Protein AF-A0A6P1CXG2-F1 (afdb_monomer_lite)

Sequence (90 aa):
MSDYIAAFAVAGSIAVLLLGLIYVLPYTFGEDEPPITERAPRMSVRMAHGVMQSHRRCSIESCPHKRDAYRTLVAVGAITPDQRAERYVR

Radius of gyration: 22.55 Å; chains: 1; bounding box: 45×24×68 Å

Foldseek 3Di:
DVVVVVVVVVVVVVVVVVVCCVPVVCVVVDDDDDPPPLPQQPDDLVVLVVQCVVCVVPDCVGDVSPVSSVSSCVSVVVDDDDPVVVVPVD

Secondary structure (DSSP, 8-state):
-HHHHHHHHHHHHHHHHHHHHHHHHHHHS-SS---TTS---SS-HHHHHHHHHHTTTS-TTT-HHHHHHHHHHHHTTSS---HHHHTT--

Organism: NCBI:txid135487

Structure (mmCIF, N/CA/C/O backbone):
data_AF-A0A6P1CXG2-F1
#
_entry.id   AF-A0A6P1CXG2-F1
#
loop_
_atom_site.group_PDB
_atom_site.id
_atom_site.type_symbol
_atom_site.label_atom_id
_atom_site.label_alt_id
_atom_site.label_comp_id
_atom_site.label_asym_id
_atom_site.label_entity_id
_atom_site.label_seq_id
_atom_site.pdbx_PDB_ins_code
_atom_site.Cartn_x
_atom_site.Cartn_y
_atom_site.Cartn_z
_atom_site.occupancy
_atom_site.B_iso_or_equiv
_atom_site.auth_seq_id
_atom_site.auth_comp_id
_atom_site.auth_asym_id
_atom_site.auth_atom_id
_atom_site.pdbx_PDB_model_num
ATOM 1 N N . MET A 1 1 ? 23.767 3.525 -43.835 1.00 61.78 1 MET A N 1
ATOM 2 C CA . MET A 1 1 ? 22.374 4.016 -43.663 1.00 61.78 1 MET A CA 1
ATOM 3 C C . MET A 1 1 ? 21.460 2.906 -43.145 1.00 61.78 1 MET A C 1
ATOM 5 O O . MET A 1 1 ? 20.711 3.159 -42.214 1.00 61.78 1 MET A O 1
ATOM 9 N N . SER A 1 2 ? 21.590 1.679 -43.664 1.00 73.69 2 SER A N 1
ATOM 10 C CA . SER A 1 2 ? 20.947 0.453 -43.156 1.00 73.69 2 SER A CA 1
ATOM 11 C C . SER A 1 2 ? 21.212 0.160 -41.674 1.00 73.69 2 SER A C 1
ATOM 13 O O . SER A 1 2 ? 20.285 -0.197 -40.955 1.00 73.69 2 SER A O 1
ATOM 15 N N . ASP A 1 3 ? 22.443 0.365 -41.200 1.00 79.50 3 ASP A N 1
ATOM 16 C CA . ASP A 1 3 ? 22.830 -0.008 -39.828 1.00 79.50 3 ASP A CA 1
ATOM 17 C C . ASP A 1 3 ? 22.129 0.845 -38.766 1.00 79.50 3 ASP A C 1
ATOM 19 O O . ASP A 1 3 ? 21.736 0.349 -37.713 1.00 79.50 3 ASP A O 1
ATOM 23 N N . TYR A 1 4 ? 21.883 2.121 -39.075 1.00 81.06 4 TYR A N 1
ATOM 24 C CA . TYR A 1 4 ? 21.117 3.009 -38.202 1.00 81.06 4 TYR A CA 1
ATOM 25 C C . TYR A 1 4 ? 19.647 2.591 -38.134 1.00 81.06 4 TYR A C 1
ATOM 27 O O . TYR A 1 4 ? 19.061 2.589 -37.056 1.00 81.06 4 TYR A O 1
ATOM 35 N N . ILE A 1 5 ? 19.060 2.181 -39.263 1.00 84.69 5 ILE A N 1
ATOM 36 C CA . ILE A 1 5 ? 17.668 1.712 -39.319 1.00 84.69 5 ILE A CA 1
ATOM 37 C C . ILE A 1 5 ? 17.505 0.439 -38.477 1.00 84.69 5 ILE A C 1
ATOM 39 O O . ILE A 1 5 ? 16.567 0.345 -37.687 1.00 84.69 5 ILE A O 1
ATOM 43 N N . ALA A 1 6 ? 18.446 -0.503 -38.588 1.00 86.38 6 ALA A N 1
ATOM 44 C CA . ALA A 1 6 ? 18.455 -1.714 -37.772 1.00 86.38 6 ALA A CA 1
ATOM 45 C C . ALA A 1 6 ? 18.596 -1.394 -36.274 1.00 86.38 6 ALA A C 1
ATOM 47 O O . ALA A 1 6 ? 17.846 -1.929 -35.458 1.00 86.38 6 ALA A O 1
ATOM 48 N N . ALA A 1 7 ? 19.493 -0.473 -35.909 1.00 87.56 7 ALA A N 1
ATOM 49 C CA . ALA A 1 7 ? 19.684 -0.060 -34.521 1.00 87.56 7 ALA A CA 1
ATOM 50 C C . ALA A 1 7 ? 18.416 0.565 -33.909 1.00 87.56 7 ALA A C 1
ATOM 52 O O . ALA A 1 7 ? 18.033 0.202 -32.797 1.00 87.56 7 ALA A O 1
ATOM 53 N N . PHE A 1 8 ? 17.724 1.450 -34.637 1.00 89.88 8 PHE A N 1
ATOM 54 C CA . PHE A 1 8 ? 16.469 2.047 -34.163 1.00 89.88 8 PHE A CA 1
ATOM 55 C C . PHE A 1 8 ? 15.337 1.027 -34.051 1.00 89.88 8 PHE A C 1
ATOM 57 O O . PHE A 1 8 ? 14.570 1.079 -33.090 1.00 89.88 8 PHE A O 1
ATOM 64 N N . ALA A 1 9 ? 15.246 0.083 -34.990 1.00 92.44 9 ALA A N 1
ATOM 65 C CA . ALA A 1 9 ? 14.245 -0.974 -34.933 1.00 92.44 9 ALA A CA 1
ATOM 66 C C . ALA A 1 9 ? 14.441 -1.856 -33.690 1.00 92.44 9 ALA A C 1
ATOM 68 O O . ALA A 1 9 ? 13.493 -2.080 -32.936 1.00 92.44 9 ALA A O 1
ATOM 69 N N . VAL A 1 10 ? 15.673 -2.300 -33.421 1.00 93.12 10 VAL A N 1
ATOM 70 C CA . VAL A 1 10 ? 15.987 -3.115 -32.236 1.00 93.12 10 VAL A CA 1
ATOM 71 C C . VAL A 1 10 ? 15.745 -2.331 -30.946 1.00 93.12 10 VAL A C 1
ATOM 73 O O . VAL A 1 10 ? 15.052 -2.824 -30.057 1.00 93.12 10 VAL A O 1
ATOM 76 N N . ALA A 1 11 ? 16.241 -1.095 -30.852 1.00 91.94 11 ALA A N 1
ATOM 77 C CA . ALA A 1 11 ? 16.044 -0.255 -29.671 1.00 91.94 11 ALA A CA 1
ATOM 78 C C . ALA A 1 11 ? 14.556 0.023 -29.394 1.00 91.94 11 ALA A C 1
ATOM 80 O O . ALA A 1 11 ? 14.118 -0.081 -28.249 1.00 91.94 11 ALA A O 1
ATOM 81 N N . GLY A 1 12 ? 13.764 0.306 -30.433 1.00 94.25 12 GLY A N 1
ATOM 82 C CA . GLY A 1 12 ? 12.318 0.494 -30.311 1.00 94.25 12 GLY A CA 1
ATOM 83 C C . GLY A 1 12 ? 11.606 -0.772 -29.837 1.00 94.25 12 GLY A C 1
ATOM 84 O O . GLY A 1 12 ? 10.765 -0.709 -28.945 1.00 94.25 12 GLY A O 1
ATOM 85 N N . SER A 1 13 ? 12.001 -1.931 -30.367 1.00 93.00 13 SER A N 1
ATOM 86 C CA . SER A 1 13 ? 11.442 -3.233 -29.979 1.00 93.00 13 SER A CA 1
ATOM 87 C C . SER A 1 13 ? 11.699 -3.531 -28.501 1.00 93.00 13 SER A C 1
ATOM 89 O O . SER A 1 13 ? 10.787 -3.914 -27.770 1.00 93.00 13 SER A O 1
ATOM 91 N N . ILE A 1 14 ? 12.935 -3.300 -28.046 1.00 95.62 14 ILE A N 1
ATOM 92 C CA . ILE A 1 14 ? 13.335 -3.475 -26.646 1.00 95.62 14 ILE A CA 1
ATOM 93 C C . ILE A 1 14 ? 12.573 -2.497 -25.748 1.00 95.62 14 ILE A C 1
ATOM 95 O O . ILE A 1 14 ? 12.065 -2.908 -24.709 1.00 95.62 14 ILE A O 1
ATOM 99 N N . ALA A 1 15 ? 12.444 -1.228 -26.145 1.00 94.81 15 ALA A N 1
ATOM 100 C CA . ALA A 1 15 ? 11.719 -0.229 -25.365 1.00 94.81 15 ALA A CA 1
ATOM 101 C C . ALA A 1 15 ? 10.236 -0.592 -25.199 1.00 94.81 15 ALA A C 1
ATOM 103 O O . ALA A 1 15 ? 9.716 -0.526 -24.088 1.00 94.81 15 ALA A O 1
ATOM 104 N N . VAL A 1 16 ? 9.569 -1.033 -26.272 1.00 95.19 16 VAL A N 1
ATOM 105 C CA . VAL A 1 16 ? 8.169 -1.483 -26.220 1.00 95.19 16 VAL A CA 1
ATOM 106 C C . VAL A 1 16 ? 8.025 -2.724 -25.343 1.00 95.19 16 VAL A C 1
ATOM 108 O O . VAL A 1 16 ? 7.087 -2.802 -24.554 1.00 95.19 16 VAL A O 1
ATOM 111 N N . LEU A 1 17 ? 8.963 -3.669 -25.428 1.00 93.62 17 LEU A N 1
ATOM 112 C CA . LEU A 1 17 ? 8.936 -4.889 -24.624 1.00 93.62 17 LEU A CA 1
ATOM 113 C C . LEU A 1 17 ? 9.176 -4.604 -23.136 1.00 93.62 17 LEU A C 1
ATOM 115 O O . LEU A 1 17 ? 8.467 -5.148 -22.294 1.00 93.62 17 LEU A O 1
ATOM 119 N N . LEU A 1 18 ? 10.120 -3.718 -22.803 1.00 93.81 18 LEU A N 1
ATOM 120 C CA . LEU A 1 18 ? 10.352 -3.266 -21.429 1.00 93.81 18 LEU A CA 1
ATOM 121 C C . LEU A 1 18 ? 9.142 -2.518 -20.874 1.00 93.81 18 LEU A C 1
ATOM 123 O O . LEU A 1 18 ? 8.740 -2.771 -19.743 1.00 93.81 18 LEU A O 1
ATOM 127 N N . LEU A 1 19 ? 8.535 -1.634 -21.669 1.00 91.56 19 LEU A N 1
ATOM 128 C CA . LEU A 1 19 ? 7.334 -0.910 -21.265 1.00 91.56 19 LEU A CA 1
ATOM 129 C C . LEU A 1 19 ? 6.171 -1.888 -21.041 1.00 91.56 19 LEU A C 1
ATOM 131 O O . LEU A 1 19 ? 5.516 -1.843 -20.006 1.00 91.56 19 LEU A O 1
ATOM 135 N N . GLY A 1 20 ? 5.979 -2.841 -21.955 1.00 88.81 20 GLY A N 1
ATOM 136 C CA . GLY A 1 20 ? 5.015 -3.926 -21.806 1.00 88.81 20 GLY A CA 1
ATOM 137 C C . GLY A 1 20 ? 5.250 -4.737 -20.533 1.00 88.81 20 GLY A C 1
ATOM 138 O O . GLY A 1 20 ? 4.317 -4.930 -19.770 1.00 88.81 20 GLY A O 1
ATOM 139 N N . LEU A 1 21 ? 6.487 -5.144 -20.239 1.00 86.19 21 LEU A N 1
ATOM 140 C CA . LEU A 1 21 ? 6.807 -5.846 -18.994 1.00 86.19 21 LEU A CA 1
ATOM 141 C C . LEU A 1 21 ? 6.493 -4.992 -17.764 1.00 86.19 21 LEU A C 1
ATOM 143 O O . LEU A 1 21 ? 5.800 -5.455 -16.871 1.00 86.19 21 LEU A O 1
ATOM 147 N N . ILE A 1 22 ? 6.933 -3.739 -17.719 1.00 85.25 22 ILE A N 1
ATOM 148 C CA . ILE A 1 22 ? 6.707 -2.874 -16.553 1.00 85.25 22 ILE A CA 1
ATOM 149 C C . ILE A 1 22 ? 5.208 -2.682 -16.271 1.00 85.25 22 ILE A C 1
ATOM 151 O O . ILE A 1 22 ? 4.815 -2.637 -15.109 1.00 85.25 22 ILE A O 1
ATOM 155 N N . TYR A 1 23 ? 4.371 -2.592 -17.309 1.00 82.38 23 TYR A N 1
ATOM 156 C CA . TYR A 1 23 ? 2.936 -2.329 -17.155 1.00 82.38 23 TYR A CA 1
ATOM 157 C C . TYR A 1 23 ? 2.057 -3.585 -17.090 1.00 82.38 23 TYR A C 1
ATOM 159 O O . TYR A 1 23 ? 1.040 -3.575 -16.402 1.00 82.38 23 TYR A O 1
ATOM 167 N N . VAL A 1 24 ? 2.414 -4.656 -17.800 1.00 79.19 24 VAL A N 1
ATOM 168 C CA . VAL A 1 24 ? 1.590 -5.871 -17.938 1.00 79.19 24 VAL A CA 1
ATOM 169 C C . VAL A 1 24 ? 2.000 -6.946 -16.936 1.00 79.19 24 VAL A C 1
ATOM 171 O O . VAL A 1 24 ? 1.130 -7.601 -16.372 1.00 79.19 24 VAL A O 1
ATOM 174 N N . LEU A 1 25 ? 3.298 -7.104 -16.654 1.00 77.12 25 LEU A N 1
ATOM 175 C CA . LEU A 1 25 ? 3.795 -8.077 -15.676 1.00 77.12 25 LEU A CA 1
ATOM 176 C C . LEU A 1 25 ? 3.154 -7.928 -14.278 1.00 77.12 25 LEU A C 1
ATOM 178 O O . LEU A 1 25 ? 2.735 -8.945 -13.726 1.00 77.12 25 LEU A O 1
ATOM 182 N N . PRO A 1 26 ? 2.985 -6.720 -13.698 1.00 67.69 26 PRO A N 1
ATOM 183 C CA . PRO A 1 26 ? 2.294 -6.591 -12.412 1.00 67.69 26 PRO A CA 1
ATOM 184 C C . PRO A 1 26 ? 0.804 -6.959 -12.489 1.00 67.69 26 PRO A C 1
ATOM 186 O O . PRO A 1 26 ? 0.221 -7.340 -11.482 1.00 67.69 26 PRO A O 1
ATOM 189 N N . TYR A 1 27 ? 0.187 -6.892 -13.673 1.00 65.56 27 TYR A N 1
ATOM 190 C CA . TYR A 1 27 ? -1.209 -7.288 -13.873 1.00 65.56 27 TYR A CA 1
ATOM 191 C C . TYR A 1 27 ? -1.367 -8.812 -13.959 1.00 65.56 27 TYR A C 1
ATOM 193 O O . TYR A 1 27 ? -2.388 -9.353 -13.551 1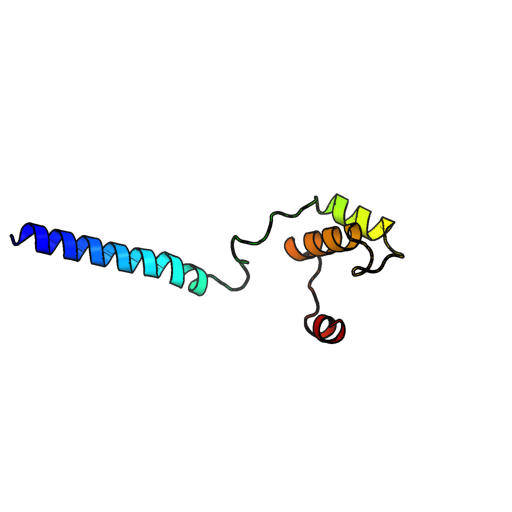.00 65.56 27 TYR A O 1
ATOM 201 N N . THR A 1 28 ? -0.352 -9.524 -14.464 1.00 70.50 28 THR A N 1
ATOM 202 C CA . THR A 1 28 ? -0.372 -10.995 -14.554 1.00 70.50 28 THR A CA 1
ATOM 203 C C . THR A 1 28 ? -0.046 -11.692 -13.235 1.00 70.50 28 THR A C 1
ATOM 205 O O . THR A 1 28 ? -0.396 -12.856 -13.073 1.00 70.50 28 THR A O 1
ATOM 208 N N . PHE A 1 29 ? 0.623 -11.000 -12.309 1.00 65.31 29 PHE A N 1
ATOM 209 C CA . PHE A 1 29 ? 0.959 -11.515 -10.976 1.00 65.31 29 PHE A CA 1
ATOM 210 C C . PHE A 1 29 ? 0.053 -10.975 -9.856 1.00 65.31 29 PHE A C 1
ATOM 212 O O . PHE A 1 29 ? 0.224 -11.370 -8.708 1.00 65.31 29 PHE A O 1
ATOM 219 N N . GLY A 1 30 ? -0.896 -10.086 -10.166 1.00 53.62 30 GLY A N 1
ATOM 220 C CA . GLY A 1 30 ? -1.664 -9.349 -9.165 1.00 53.62 30 GLY A CA 1
ATOM 221 C C . GLY A 1 30 ? -3.066 -9.895 -8.905 1.00 53.62 30 GLY A C 1
ATOM 222 O O . GLY A 1 30 ? -4.034 -9.371 -9.447 1.00 53.62 30 GLY A O 1
ATOM 223 N N . GLU A 1 31 ? -3.182 -10.842 -7.978 1.00 52.62 31 GLU A N 1
ATOM 224 C CA . GLU A 1 31 ? -4.108 -10.650 -6.858 1.00 52.62 31 GLU A CA 1
ATOM 225 C C . GLU A 1 31 ? -3.214 -10.371 -5.628 1.00 52.62 31 GLU A C 1
ATOM 227 O O . GLU A 1 31 ? -2.317 -11.155 -5.337 1.00 52.62 31 GLU A O 1
ATOM 232 N N . ASP A 1 32 ? -3.410 -9.220 -4.970 1.00 56.75 32 ASP A N 1
ATOM 233 C CA . ASP A 1 32 ? -2.882 -8.840 -3.637 1.00 56.75 32 ASP A CA 1
ATOM 234 C C . ASP A 1 32 ? -1.529 -8.109 -3.446 1.00 56.75 32 ASP A C 1
ATOM 236 O O . ASP A 1 32 ? -1.150 -7.918 -2.290 1.00 56.75 32 ASP A O 1
ATOM 240 N N . GLU A 1 33 ? -0.829 -7.582 -4.465 1.00 52.50 33 GLU A N 1
ATOM 241 C CA . GLU A 1 33 ? 0.321 -6.682 -4.195 1.00 52.50 33 GLU A CA 1
ATOM 242 C C . GLU A 1 33 ? -0.052 -5.199 -4.396 1.00 52.50 33 GLU A C 1
ATOM 244 O O . GLU A 1 33 ? -0.269 -4.752 -5.530 1.00 52.50 33 GLU A O 1
ATOM 249 N N . PRO A 1 34 ? -0.197 -4.417 -3.308 1.00 54.56 34 PRO A N 1
ATOM 250 C CA . PRO A 1 34 ? -0.613 -3.028 -3.398 1.00 54.56 34 PRO A CA 1
ATOM 251 C C . PRO A 1 34 ? 0.452 -2.185 -4.112 1.00 54.56 34 PRO A C 1
ATOM 253 O O . PRO A 1 34 ? 1.647 -2.490 -4.064 1.00 54.56 34 PRO A O 1
ATOM 256 N N . PRO A 1 35 ? 0.045 -1.096 -4.790 1.00 47.59 35 PRO A N 1
ATOM 257 C CA . PRO A 1 35 ? 0.975 -0.250 -5.523 1.00 47.59 35 PRO A CA 1
ATOM 258 C C . PRO A 1 35 ? 2.087 0.240 -4.591 1.00 47.59 35 PRO A C 1
ATOM 260 O O . PRO A 1 35 ? 1.805 0.655 -3.470 1.00 47.59 35 PRO A O 1
ATOM 263 N N . ILE A 1 36 ? 3.329 0.298 -5.091 1.00 54.25 36 ILE A N 1
ATOM 264 C CA . ILE A 1 36 ? 4.564 0.816 -4.441 1.00 54.25 36 ILE A CA 1
ATOM 265 C C . ILE A 1 36 ? 4.430 2.219 -3.798 1.00 54.25 36 ILE A C 1
ATOM 267 O O . ILE A 1 36 ? 5.359 2.738 -3.184 1.00 54.25 36 ILE A O 1
ATOM 271 N N . THR A 1 37 ? 3.264 2.849 -3.931 1.00 50.72 37 THR A N 1
ATOM 272 C CA . THR A 1 37 ? 2.806 4.024 -3.189 1.00 50.72 37 THR A CA 1
ATOM 273 C C . THR A 1 37 ? 2.248 3.721 -1.796 1.00 50.72 37 THR A C 1
ATOM 275 O O . THR A 1 37 ? 1.877 4.670 -1.097 1.00 50.72 37 THR A O 1
ATOM 278 N N . GLU A 1 38 ? 2.138 2.455 -1.379 1.00 56.41 38 GLU A N 1
ATOM 279 C CA . GLU A 1 38 ? 1.767 2.105 -0.012 1.00 56.41 38 GLU A CA 1
ATOM 280 C C . GLU A 1 38 ? 2.845 2.631 0.930 1.00 56.41 38 GLU A C 1
ATOM 282 O O . GLU A 1 38 ? 3.915 2.061 1.129 1.00 56.41 38 GLU A O 1
ATOM 287 N N . ARG A 1 39 ? 2.571 3.835 1.439 1.00 56.84 39 ARG A N 1
ATOM 288 C CA . ARG A 1 39 ? 3.363 4.526 2.446 1.00 56.84 39 ARG A CA 1
ATOM 289 C C . ARG A 1 39 ? 3.769 3.505 3.493 1.00 56.84 39 ARG A C 1
ATOM 291 O O . ARG A 1 39 ? 2.897 2.979 4.183 1.00 56.84 39 ARG A O 1
ATOM 298 N N . ALA A 1 40 ? 5.081 3.306 3.624 1.00 60.69 40 ALA A N 1
ATOM 299 C CA . ALA A 1 40 ? 5.659 2.514 4.694 1.00 60.69 40 ALA A CA 1
ATOM 300 C C . ALA A 1 40 ? 4.917 2.812 6.013 1.00 60.69 40 ALA A C 1
ATOM 302 O O . ALA A 1 40 ? 4.642 3.991 6.300 1.00 60.69 40 ALA A O 1
ATOM 303 N N . PRO A 1 41 ? 4.541 1.775 6.781 1.00 62.84 41 PRO A N 1
ATOM 304 C CA . PRO A 1 41 ? 3.714 1.945 7.961 1.00 62.84 41 PRO A CA 1
ATOM 305 C C . PRO A 1 41 ? 4.323 3.008 8.883 1.00 62.84 41 PRO A C 1
ATOM 307 O O . PRO A 1 41 ? 5.495 2.935 9.251 1.00 62.84 41 PRO A O 1
ATOM 310 N N . ARG A 1 42 ? 3.529 4.030 9.239 1.00 70.69 42 ARG A N 1
ATOM 311 C CA . ARG A 1 42 ? 4.006 5.200 10.008 1.00 70.69 42 ARG A CA 1
ATOM 312 C C . ARG A 1 42 ? 4.509 4.829 11.405 1.00 70.69 42 ARG A C 1
ATOM 314 O O . ARG A 1 42 ? 5.201 5.621 12.036 1.00 70.69 42 ARG A O 1
ATOM 321 N N . MET A 1 43 ? 4.126 3.656 11.904 1.00 81.81 43 MET A N 1
ATOM 322 C CA . MET A 1 43 ? 4.551 3.109 13.186 1.00 81.81 43 MET A CA 1
ATOM 323 C C . MET A 1 43 ? 4.605 1.580 13.126 1.00 81.81 43 MET A C 1
ATOM 325 O O . MET A 1 43 ? 4.067 0.961 12.212 1.00 81.81 43 MET A O 1
ATOM 329 N N . SER A 1 44 ? 5.241 0.947 14.111 1.00 86.56 44 SER A N 1
ATOM 330 C CA . SER A 1 44 ? 5.243 -0.517 14.200 1.00 86.56 44 SER A CA 1
ATOM 331 C C . SER A 1 44 ? 3.859 -1.059 14.569 1.00 86.56 44 SER A C 1
ATOM 333 O O . SER A 1 44 ? 3.088 -0.402 15.268 1.00 86.56 44 SER A O 1
ATOM 335 N N . VAL A 1 45 ? 3.570 -2.304 14.182 1.00 87.75 45 VAL A N 1
ATOM 336 C CA . VAL A 1 45 ? 2.306 -2.995 14.506 1.00 87.75 45 VAL A CA 1
ATOM 337 C C . VAL A 1 45 ? 2.025 -2.997 16.012 1.00 87.75 45 VAL A C 1
ATOM 339 O O . VAL A 1 45 ? 0.916 -2.698 16.451 1.00 87.75 45 VAL A O 1
ATOM 342 N N . ARG A 1 46 ? 3.054 -3.247 16.833 1.00 90.12 46 ARG A N 1
ATOM 343 C CA . ARG A 1 46 ? 2.940 -3.215 18.300 1.00 90.12 46 ARG A CA 1
ATOM 344 C C . ARG A 1 46 ? 2.529 -1.832 18.809 1.00 90.12 46 ARG A C 1
ATOM 346 O O . ARG A 1 46 ? 1.662 -1.731 19.674 1.00 90.12 46 ARG A O 1
ATOM 353 N N . MET A 1 47 ? 3.135 -0.776 18.266 1.00 90.12 47 MET A N 1
ATOM 354 C CA . MET A 1 47 ? 2.791 0.601 18.619 1.00 90.12 47 MET A CA 1
ATOM 355 C C . MET A 1 47 ? 1.371 0.945 18.167 1.00 90.12 47 MET A C 1
ATOM 357 O O . MET A 1 47 ? 0.617 1.519 18.946 1.00 90.12 47 MET A O 1
ATOM 361 N N . ALA A 1 48 ? 0.973 0.521 16.967 1.00 90.19 48 ALA A N 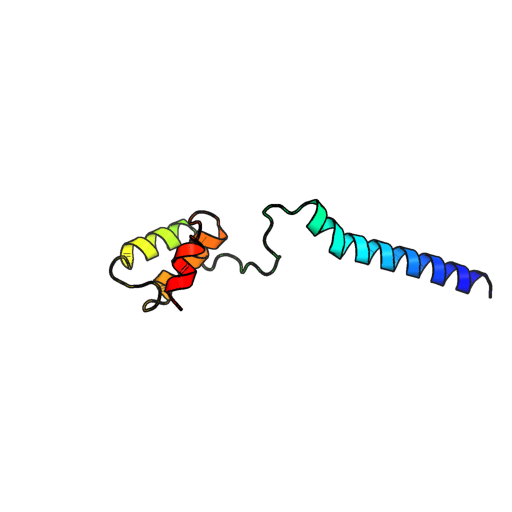1
ATOM 362 C CA . ALA A 1 48 ? -0.373 0.740 16.452 1.00 90.19 48 ALA A CA 1
ATOM 363 C C . ALA A 1 48 ? -1.444 0.082 17.335 1.00 90.19 48 ALA A C 1
ATOM 365 O O . ALA A 1 48 ? -2.433 0.728 17.683 1.00 90.19 48 ALA A O 1
ATOM 366 N N . HIS A 1 49 ? -1.227 -1.156 17.792 1.00 92.06 49 HIS A N 1
ATOM 367 C CA . HIS A 1 49 ? -2.119 -1.779 18.773 1.00 92.06 49 HIS A CA 1
ATOM 368 C C . HIS A 1 49 ? -2.160 -1.007 20.096 1.00 92.06 49 HIS A C 1
ATOM 370 O O . HIS A 1 49 ? -3.247 -0.788 20.629 1.00 92.06 49 HIS A O 1
ATOM 376 N N . GLY A 1 50 ? -1.012 -0.548 20.603 1.00 93.19 50 GLY A N 1
ATOM 377 C CA . GLY A 1 50 ? -0.951 0.277 21.813 1.00 93.19 50 GLY A CA 1
ATOM 378 C C . GLY A 1 50 ? -1.751 1.576 21.683 1.00 93.19 50 GLY A C 1
ATOM 379 O O . GLY A 1 50 ? -2.543 1.902 22.563 1.00 93.19 50 GLY A O 1
ATOM 380 N N . VAL A 1 51 ? -1.623 2.272 20.550 1.00 92.94 51 VAL A N 1
ATOM 381 C CA . VAL A 1 51 ? -2.368 3.506 20.250 1.00 92.94 51 VAL A CA 1
ATOM 382 C C . VAL A 1 51 ? -3.867 3.230 20.103 1.00 92.94 51 VAL A C 1
ATOM 384 O O . VAL A 1 51 ? -4.689 3.972 20.636 1.00 92.94 51 VAL A O 1
ATOM 387 N N . MET A 1 52 ? -4.260 2.138 19.445 1.00 91.19 52 MET A N 1
ATOM 388 C CA . MET A 1 52 ? -5.671 1.737 19.365 1.00 91.19 52 MET A CA 1
ATOM 389 C C . MET A 1 52 ? -6.266 1.438 20.747 1.00 91.19 52 MET A C 1
ATOM 391 O O . MET A 1 52 ? -7.428 1.759 21.001 1.00 91.19 52 MET A O 1
ATOM 395 N N . GLN A 1 53 ? -5.476 0.849 21.650 1.00 93.12 53 GLN A N 1
ATOM 396 C CA . GLN A 1 53 ? -5.891 0.560 23.022 1.00 93.12 53 GLN A CA 1
ATOM 397 C C . GLN A 1 53 ? -5.976 1.822 23.891 1.00 93.12 53 GLN A C 1
ATOM 399 O O . GLN A 1 53 ? -6.951 1.975 24.628 1.00 93.12 53 GLN A O 1
ATOM 404 N N . SER A 1 54 ? -5.013 2.741 23.792 1.00 93.00 54 SER A N 1
ATOM 405 C CA . SER A 1 54 ? -5.031 3.990 24.564 1.00 93.00 54 SER A CA 1
ATOM 406 C C . SER A 1 54 ? -6.125 4.949 24.085 1.00 93.00 54 SER A C 1
ATOM 408 O O . SER A 1 54 ? -6.801 5.576 24.897 1.00 93.00 54 SER A O 1
ATOM 410 N N . HIS A 1 55 ? -6.391 4.994 22.777 1.00 90.00 55 HIS A N 1
ATOM 411 C CA . HIS A 1 55 ? -7.416 5.842 22.164 1.00 90.00 55 HIS A CA 1
ATOM 412 C C . HIS A 1 55 ? -8.758 5.122 21.942 1.00 90.00 55 HIS A C 1
ATOM 414 O O . HIS A 1 55 ? -9.520 5.482 21.040 1.00 90.00 55 HIS A O 1
ATOM 420 N N . ARG A 1 56 ? -9.103 4.132 22.781 1.00 86.88 56 ARG A N 1
ATOM 421 C CA . ARG A 1 56 ? -10.373 3.377 22.685 1.00 86.88 56 ARG A CA 1
ATOM 422 C C . ARG A 1 56 ? -11.618 4.267 22.648 1.00 86.88 56 ARG A C 1
ATOM 424 O O . ARG A 1 56 ? -12.549 3.964 21.911 1.00 86.88 56 ARG A O 1
ATOM 431 N N . ARG A 1 57 ? -11.623 5.361 23.419 1.00 87.12 57 ARG A N 1
ATOM 432 C CA . ARG A 1 57 ? -12.752 6.310 23.510 1.00 87.12 57 ARG A CA 1
ATOM 433 C C . ARG A 1 57 ? -12.790 7.340 22.379 1.00 87.12 57 ARG A C 1
ATOM 435 O O . ARG A 1 57 ? -13.810 7.991 22.192 1.00 87.12 57 ARG A O 1
ATOM 442 N N . CYS A 1 58 ? -11.697 7.512 21.642 1.00 86.94 58 CYS A N 1
ATOM 443 C CA . CYS A 1 58 ? -11.656 8.439 20.518 1.00 86.94 58 CYS A CA 1
ATOM 444 C C . CYS A 1 58 ? -12.286 7.798 19.278 1.00 86.94 58 CYS A C 1
ATOM 446 O O . CYS A 1 58 ? -12.165 6.586 19.078 1.00 86.94 58 CYS A O 1
ATOM 448 N N . SER A 1 59 ? -12.894 8.594 18.399 1.00 82.44 59 SER A N 1
ATOM 449 C CA . SER A 1 59 ? -13.259 8.121 17.062 1.00 82.44 59 SER A CA 1
ATOM 450 C C . SER A 1 59 ? -12.046 8.196 16.128 1.00 82.44 59 SER A C 1
ATOM 452 O O . SER A 1 59 ? -11.077 8.911 16.395 1.00 82.44 59 SER A O 1
ATOM 454 N N . ILE A 1 60 ? -12.075 7.420 15.041 1.00 80.81 60 ILE A N 1
ATOM 455 C CA . ILE A 1 60 ? -11.030 7.470 14.003 1.00 80.81 60 ILE A CA 1
ATOM 456 C C . ILE A 1 60 ? -11.025 8.848 13.317 1.00 80.81 60 ILE A C 1
ATOM 458 O O . ILE A 1 60 ? -9.962 9.357 12.967 1.00 80.81 60 ILE A O 1
ATOM 462 N N . GLU A 1 61 ? -12.192 9.492 13.217 1.00 81.56 61 GLU A N 1
ATOM 463 C CA . GLU A 1 61 ? -12.336 10.808 12.595 1.00 81.56 61 GLU A CA 1
ATOM 464 C C . GLU A 1 61 ? -11.886 11.978 13.470 1.00 81.56 61 GLU A C 1
ATOM 466 O O . GLU A 1 61 ? -11.433 12.989 12.938 1.00 81.56 61 GLU A O 1
ATOM 471 N N . SER A 1 62 ? -11.950 11.858 14.797 1.00 82.62 62 SER A N 1
ATOM 472 C CA . SER A 1 62 ? -11.547 12.948 15.693 1.00 82.62 62 SER A CA 1
ATOM 473 C C . SER A 1 62 ? -10.089 12.870 16.134 1.00 82.62 62 SER A C 1
ATOM 475 O O . SER A 1 62 ? -9.494 13.897 16.454 1.00 82.62 62 SER A O 1
ATOM 477 N N . CYS A 1 63 ? -9.484 11.677 16.146 1.00 86.75 63 CYS A N 1
ATOM 478 C CA . CYS A 1 63 ? -8.134 11.488 16.668 1.00 86.75 63 CYS A CA 1
ATOM 479 C C . CYS A 1 63 ? -7.126 11.127 15.564 1.00 86.75 63 CYS A C 1
ATOM 481 O O . CYS A 1 63 ? -7.181 10.017 15.023 1.00 86.75 63 CYS A O 1
ATOM 483 N N . PRO A 1 64 ? -6.145 12.003 15.269 1.00 86.12 64 PRO A N 1
ATOM 484 C CA . PRO A 1 64 ? -5.134 11.728 14.250 1.00 86.12 64 PRO A CA 1
ATOM 485 C C . PRO A 1 64 ? -4.260 10.518 14.609 1.00 86.12 64 PRO A C 1
ATOM 487 O O . PRO A 1 64 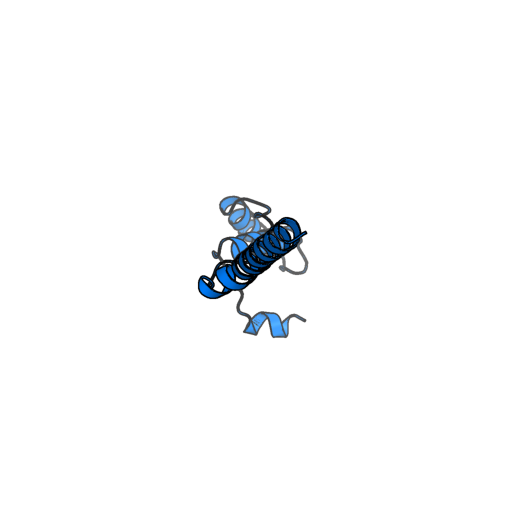? -3.943 9.719 13.734 1.00 86.12 64 PRO A O 1
ATOM 490 N N . HIS A 1 65 ? -3.949 10.313 15.894 1.00 85.88 65 HIS A N 1
ATOM 491 C CA . HIS A 1 65 ? -3.160 9.162 16.343 1.00 85.88 65 HIS A CA 1
ATOM 492 C C . HIS A 1 65 ? -3.889 7.835 16.115 1.00 85.88 65 HIS A C 1
ATOM 494 O O . HIS A 1 65 ? -3.299 6.892 15.589 1.00 85.88 65 HIS A O 1
ATOM 500 N N . LYS A 1 66 ? -5.189 7.771 16.436 1.00 88.81 66 LYS A N 1
ATOM 501 C CA . LYS A 1 66 ? -6.006 6.575 16.187 1.00 88.81 66 LYS A CA 1
ATOM 502 C C . LYS A 1 66 ? -6.128 6.286 14.692 1.00 88.81 66 LYS A C 1
ATOM 504 O O . LYS A 1 66 ? -6.049 5.131 14.284 1.00 88.81 66 LYS A O 1
ATOM 509 N N . ARG A 1 67 ? -6.274 7.330 13.873 1.00 86.75 67 ARG A N 1
ATOM 510 C CA . ARG A 1 67 ? -6.326 7.215 12.411 1.00 86.75 67 ARG A CA 1
ATOM 511 C C . ARG A 1 67 ? -5.034 6.652 11.829 1.00 86.75 67 ARG A C 1
ATOM 513 O O . ARG A 1 67 ? -5.081 5.765 10.983 1.00 86.75 67 ARG A O 1
ATOM 520 N N . ASP A 1 68 ? -3.890 7.138 12.294 1.00 87.38 68 ASP A N 1
ATOM 521 C CA . ASP A 1 68 ? -2.590 6.666 11.819 1.00 87.38 68 ASP A CA 1
ATOM 522 C C . ASP A 1 68 ? -2.297 5.234 12.285 1.00 87.38 68 ASP A C 1
ATOM 524 O O . ASP A 1 68 ? -1.770 4.436 11.508 1.00 87.38 68 ASP A O 1
ATOM 528 N N . ALA A 1 69 ? -2.714 4.866 13.500 1.00 89.19 69 ALA A N 1
ATOM 529 C CA . ALA A 1 69 ? -2.649 3.488 13.977 1.00 89.19 69 ALA A CA 1
ATOM 530 C C . ALA A 1 69 ? -3.558 2.550 13.166 1.00 89.19 69 ALA A C 1
ATOM 532 O O . ALA A 1 69 ? -3.115 1.483 12.751 1.00 89.19 69 ALA A O 1
ATOM 533 N N . TYR A 1 70 ? -4.795 2.962 12.873 1.00 86.31 70 TYR A N 1
ATOM 534 C CA . TYR A 1 70 ? -5.711 2.207 12.015 1.00 86.31 70 TYR A CA 1
ATOM 535 C C . TYR A 1 70 ? -5.124 1.984 10.618 1.00 86.31 70 TYR A C 1
ATOM 537 O O . TYR A 1 70 ? -5.032 0.846 10.174 1.00 86.31 70 TYR A O 1
ATOM 545 N N . ARG A 1 71 ? -4.634 3.042 9.961 1.00 86.19 71 ARG A N 1
ATOM 546 C CA . ARG A 1 71 ? -3.995 2.941 8.636 1.00 86.19 71 ARG A CA 1
ATOM 547 C C . ARG A 1 71 ? -2.781 2.021 8.639 1.00 86.19 71 ARG A C 1
ATOM 549 O O . ARG A 1 71 ? -2.594 1.269 7.697 1.00 86.19 71 ARG A O 1
ATOM 556 N N . THR A 1 72 ? -1.980 2.074 9.701 1.00 87.94 72 THR A N 1
ATOM 557 C CA . THR A 1 72 ? -0.827 1.183 9.872 1.00 87.94 72 THR A CA 1
ATOM 558 C C . THR A 1 72 ? -1.273 -0.276 9.933 1.00 87.94 72 THR A C 1
ATOM 560 O O . THR A 1 72 ? -0.669 -1.115 9.280 1.00 87.94 72 THR A O 1
ATOM 563 N N . LEU A 1 73 ? -2.336 -0.579 10.686 1.00 87.25 73 LEU A N 1
ATOM 564 C CA . LEU A 1 73 ? -2.870 -1.937 10.806 1.00 87.25 73 LEU A CA 1
ATOM 565 C C . LEU A 1 73 ? -3.536 -2.433 9.515 1.00 87.25 73 LEU A C 1
ATOM 567 O O . LEU A 1 73 ? -3.438 -3.618 9.219 1.00 87.25 73 LEU A O 1
ATOM 571 N N . VAL A 1 74 ? -4.160 -1.542 8.739 1.00 85.56 74 VAL A N 1
ATOM 572 C CA . VAL A 1 74 ? -4.690 -1.866 7.404 1.00 85.56 74 VAL A CA 1
ATOM 573 C C . VAL A 1 74 ? -3.556 -2.168 6.425 1.00 85.56 74 VAL A C 1
ATOM 575 O O . VAL A 1 74 ? -3.599 -3.193 5.759 1.00 85.56 74 VAL A O 1
ATOM 578 N N . ALA A 1 75 ? -2.510 -1.335 6.397 1.00 81.75 75 ALA A N 1
ATOM 579 C CA . ALA A 1 75 ? -1.369 -1.510 5.495 1.00 81.75 75 ALA A CA 1
ATOM 580 C C . ALA A 1 75 ? -0.597 -2.818 5.739 1.00 81.75 75 ALA A C 1
ATOM 582 O O . ALA A 1 75 ? -0.009 -3.370 4.822 1.00 81.75 75 ALA A O 1
ATOM 583 N N . VAL A 1 76 ? -0.594 -3.341 6.971 1.00 83.62 76 VAL A N 1
ATOM 584 C CA . VAL A 1 76 ? 0.012 -4.654 7.269 1.00 83.62 76 VAL A CA 1
ATOM 585 C C . VAL A 1 76 ? -0.981 -5.820 7.166 1.00 83.62 76 VAL A C 1
ATOM 587 O O . VAL A 1 76 ? -0.655 -6.928 7.584 1.00 83.62 76 VAL A O 1
ATOM 590 N N . GLY A 1 77 ? -2.212 -5.576 6.703 1.00 82.94 77 GLY A N 1
ATOM 591 C CA . GLY A 1 77 ? -3.262 -6.592 6.579 1.00 82.94 77 GLY A CA 1
ATOM 592 C C . GLY A 1 77 ? -3.837 -7.105 7.906 1.00 82.94 77 GLY A C 1
ATOM 593 O O . GLY A 1 77 ? -4.591 -8.072 7.917 1.00 82.94 77 GLY A O 1
ATOM 594 N N . ALA A 1 78 ? -3.518 -6.476 9.042 1.00 84.69 78 ALA A N 1
ATOM 595 C CA . ALA A 1 78 ? -4.034 -6.877 10.356 1.00 84.69 78 ALA A CA 1
ATOM 596 C C . ALA A 1 78 ? -5.495 -6.445 10.583 1.00 84.69 78 ALA A C 1
ATOM 598 O O . ALA A 1 78 ? -6.175 -6.988 11.453 1.00 84.69 78 ALA A O 1
ATOM 599 N N . ILE A 1 79 ? -5.970 -5.449 9.830 1.00 82.88 79 ILE A N 1
ATOM 600 C CA . ILE A 1 79 ? -7.371 -5.022 9.788 1.00 82.88 79 ILE A CA 1
ATOM 601 C C . ILE A 1 79 ? -7.800 -4.956 8.326 1.00 82.88 79 ILE A C 1
ATOM 603 O O . ILE A 1 79 ? -7.246 -4.177 7.557 1.00 82.88 79 ILE A O 1
ATOM 607 N N . THR A 1 80 ? -8.830 -5.713 7.962 1.00 80.12 80 THR A N 1
ATOM 608 C CA . THR A 1 80 ? -9.475 -5.591 6.653 1.00 80.12 80 THR A CA 1
ATOM 609 C C . THR A 1 80 ? -10.593 -4.549 6.745 1.00 80.12 80 THR A C 1
ATOM 611 O O . THR A 1 80 ? -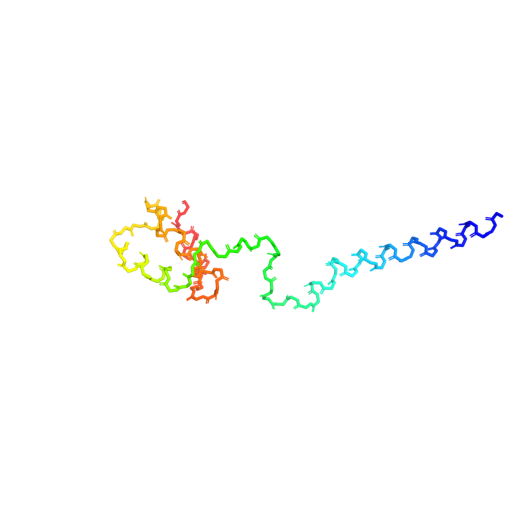11.546 -4.762 7.502 1.00 80.12 80 THR A O 1
ATOM 614 N N . PRO A 1 81 ? -10.505 -3.411 6.032 1.00 72.50 81 PRO A N 1
ATOM 615 C CA . PRO A 1 81 ? -11.599 -2.453 5.981 1.00 72.50 81 PRO A CA 1
ATOM 616 C C . PRO A 1 81 ? -12.798 -3.092 5.274 1.00 72.50 81 PRO A C 1
ATOM 618 O O . PRO A 1 81 ? -12.692 -3.569 4.144 1.00 72.50 81 PRO A O 1
ATOM 621 N N . ASP A 1 82 ? -13.953 -3.103 5.937 1.00 71.38 82 ASP A N 1
ATOM 622 C CA . ASP A 1 82 ? -15.200 -3.498 5.291 1.00 71.38 82 ASP A CA 1
ATOM 623 C C . ASP A 1 82 ? -15.645 -2.358 4.363 1.00 71.38 82 ASP A C 1
ATOM 625 O O . ASP A 1 82 ? -16.134 -1.316 4.812 1.00 71.38 82 ASP A O 1
ATOM 629 N N . GLN A 1 83 ? -15.476 -2.556 3.052 1.00 61.09 83 GLN A N 1
ATOM 630 C CA . GLN A 1 83 ? -15.873 -1.590 2.02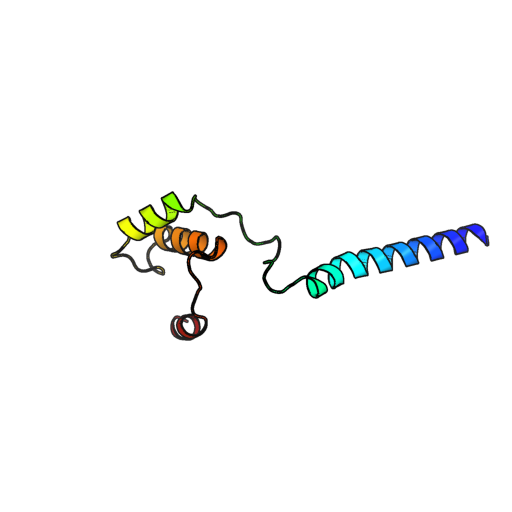2 1.00 61.09 83 GLN A CA 1
ATOM 631 C C . GLN A 1 83 ? -17.358 -1.206 2.110 1.00 61.09 83 GLN A C 1
ATOM 633 O O . GLN A 1 83 ? -17.763 -0.136 1.644 1.00 61.09 83 GLN A O 1
ATOM 638 N N . ARG A 1 84 ? -18.198 -2.058 2.714 1.00 56.34 84 ARG A N 1
ATOM 639 C CA . ARG A 1 84 ? -19.609 -1.749 2.932 1.00 56.34 84 ARG A CA 1
ATOM 640 C C . ARG A 1 84 ? -19.796 -0.699 4.024 1.00 56.34 84 ARG A C 1
ATOM 642 O O . ARG A 1 84 ? -20.694 0.126 3.895 1.00 56.34 84 ARG A O 1
ATOM 649 N N . ALA A 1 85 ? -18.955 -0.698 5.056 1.00 54.09 85 ALA A N 1
ATOM 650 C CA . ALA A 1 85 ? -19.015 0.259 6.159 1.00 54.09 85 ALA A CA 1
ATOM 651 C C . ALA A 1 85 ? -18.482 1.645 5.756 1.00 54.09 85 ALA A C 1
ATOM 653 O O . ALA A 1 85 ? -19.058 2.657 6.151 1.00 54.09 85 ALA A O 1
ATOM 654 N N . GLU A 1 86 ? -17.450 1.709 4.908 1.00 55.50 86 GLU A N 1
ATOM 655 C CA . GLU A 1 86 ? -16.887 2.982 4.425 1.00 55.50 86 GLU A CA 1
ATOM 656 C C . GLU A 1 86 ? -17.888 3.811 3.606 1.00 55.50 86 GLU A C 1
ATOM 658 O O . GLU A 1 86 ? -17.854 5.041 3.636 1.00 55.50 86 GLU A O 1
ATOM 663 N N . ARG A 1 87 ? -18.847 3.159 2.933 1.00 52.28 87 ARG A N 1
ATOM 664 C CA . ARG A 1 87 ? -19.877 3.840 2.132 1.00 52.28 87 ARG A CA 1
ATOM 665 C C . ARG A 1 87 ? -20.860 4.673 2.972 1.00 52.28 87 ARG A C 1
ATOM 667 O O . ARG A 1 87 ? -21.516 5.547 2.417 1.00 52.28 87 ARG A O 1
ATOM 674 N N . TYR A 1 88 ? -20.956 4.428 4.281 1.00 49.31 88 TYR A N 1
ATOM 675 C CA . TYR A 1 88 ? -21.884 5.125 5.185 1.00 49.31 88 TYR A CA 1
ATOM 676 C C . TYR A 1 88 ? -21.236 6.241 6.019 1.00 49.31 88 TYR A C 1
ATOM 678 O O . TYR A 1 88 ? -21.946 6.934 6.741 1.00 49.31 88 TYR A O 1
ATOM 686 N N . VAL A 1 89 ? -19.912 6.417 5.949 1.00 54.31 89 VAL A N 1
ATOM 687 C CA . VAL A 1 89 ? -19.165 7.403 6.763 1.00 54.31 89 VAL A CA 1
ATOM 688 C C . VAL A 1 89 ? -18.847 8.685 5.970 1.00 54.31 89 VAL A C 1
ATOM 690 O O . VAL A 1 89 ? -18.164 9.572 6.476 1.00 54.31 89 VAL A O 1
ATOM 693 N N . ARG A 1 90 ? -19.343 8.803 4.732 1.00 44.69 90 ARG A N 1
ATOM 694 C CA . ARG A 1 90 ? -19.091 9.961 3.865 1.00 44.69 90 ARG A CA 1
ATOM 695 C C . ARG A 1 90 ? -20.094 11.089 4.0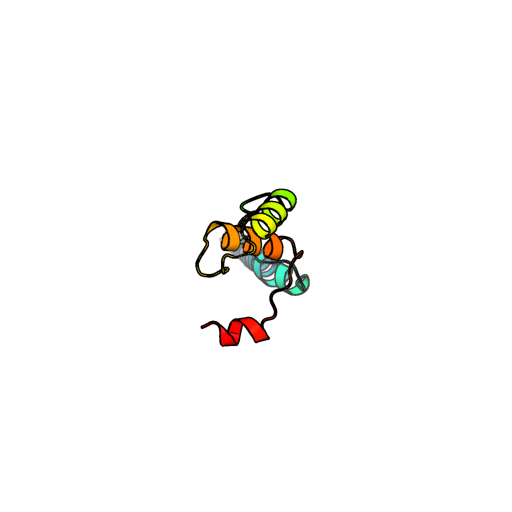64 1.00 44.69 90 ARG A C 1
ATOM 697 O O . ARG A 1 90 ? -21.306 10.790 4.104 1.00 44.69 90 ARG A O 1
#

pLDDT: mean 78.27, std 14.61, range [44.69, 95.62]